Protein AF-A0A1W9Q2U4-F1 (afdb_monomer_lite)

Radius of gyration: 18.84 Å; chains: 1; bounding box: 40×32×49 Å

Secondary structure (DSSP, 8-state):
-HHHHHHHTTEEEEEEEEEE-HHHHHHHHHHHHTHHHHHHHHHHHS-SSS-SSHHHHHHHHHHHGGG---S--TT-SEEEEEEEE--

Structure (mmCIF, N/CA/C/O backbone):
data_AF-A0A1W9Q2U4-F1
#
_entry.id   AF-A0A1W9Q2U4-F1
#
loop_
_atom_site.group_PDB
_atom_site.id
_atom_site.type_symbol
_atom_site.label_atom_id
_atom_site.label_alt_id
_atom_site.label_comp_id
_atom_site.label_asym_id
_atom_site.label_entity_id
_atom_site.label_seq_id
_atom_site.pdbx_PDB_ins_code
_atom_site.Cartn_x
_atom_site.Cartn_y
_atom_site.Cartn_z
_atom_site.occupancy
_atom_site.B_iso_or_equiv
_atom_site.auth_seq_id
_atom_site.auth_comp_id
_atom_site.auth_asym_id
_atom_site.auth_atom_id
_atom_site.pdbx_PDB_model_num
ATOM 1 N N . MET A 1 1 ? 16.085 -3.363 -13.037 1.00 79.31 1 MET A N 1
ATOM 2 C CA . MET A 1 1 ? 16.836 -4.429 -12.319 1.00 79.31 1 MET A CA 1
ATOM 3 C C . MET A 1 1 ? 16.208 -5.815 -12.497 1.00 79.31 1 MET A C 1
ATOM 5 O O . MET A 1 1 ? 16.944 -6.757 -12.763 1.00 79.31 1 MET A O 1
ATOM 9 N N . TRP A 1 2 ? 14.881 -5.958 -12.372 1.00 92.38 2 TRP A N 1
ATOM 10 C CA . TRP A 1 2 ? 14.192 -7.254 -12.491 1.00 92.38 2 TRP A CA 1
ATOM 11 C C . TRP A 1 2 ? 14.272 -7.900 -13.870 1.00 92.38 2 TRP A C 1
ATOM 13 O O . TRP A 1 2 ? 14.490 -9.101 -13.946 1.00 92.38 2 TRP A O 1
ATOM 23 N N . GLU A 1 3 ? 14.179 -7.118 -14.944 1.00 92.25 3 GLU A N 1
ATOM 24 C CA . GLU A 1 3 ? 14.305 -7.635 -16.310 1.00 92.25 3 GLU A CA 1
ATOM 25 C C . GLU A 1 3 ? 15.606 -8.415 -16.523 1.00 92.25 3 GLU A C 1
ATOM 27 O O . GLU A 1 3 ? 15.569 -9.560 -16.962 1.00 92.25 3 GLU A O 1
ATOM 32 N N . LYS A 1 4 ? 16.751 -7.847 -16.119 1.00 94.81 4 LYS A N 1
ATOM 33 C CA . LYS A 1 4 ? 18.042 -8.542 -16.185 1.00 94.81 4 LYS A CA 1
ATOM 34 C C . LYS A 1 4 ? 18.010 -9.861 -15.409 1.00 94.81 4 LYS A C 1
ATOM 36 O O . LYS A 1 4 ? 18.392 -10.890 -15.943 1.00 94.81 4 LYS A O 1
ATOM 41 N N . ARG A 1 5 ? 17.518 -9.837 -14.166 1.00 95.75 5 ARG A N 1
ATOM 42 C CA . ARG A 1 5 ? 17.451 -11.035 -13.310 1.00 95.75 5 ARG A CA 1
ATOM 43 C C . ARG A 1 5 ? 16.570 -12.130 -13.913 1.00 95.75 5 ARG A C 1
ATOM 45 O O . ARG A 1 5 ? 16.915 -13.300 -13.824 1.00 95.75 5 ARG A O 1
ATOM 52 N N . LEU A 1 6 ? 15.449 -11.751 -14.521 1.00 95.50 6 LEU A N 1
ATOM 53 C CA . LEU A 1 6 ? 14.541 -12.684 -15.185 1.00 95.50 6 LEU A CA 1
ATOM 54 C C . LEU A 1 6 ? 15.174 -13.259 -16.455 1.00 95.50 6 LEU A C 1
ATOM 56 O O . LEU A 1 6 ? 15.133 -14.471 -16.649 1.00 95.50 6 LEU A O 1
ATOM 60 N N . ASN A 1 7 ? 15.830 -12.421 -17.259 1.00 95.19 7 ASN A N 1
ATOM 61 C CA . ASN A 1 7 ? 16.579 -12.863 -18.435 1.00 95.19 7 ASN A CA 1
ATOM 62 C C . ASN A 1 7 ? 17.695 -13.852 -18.079 1.00 95.19 7 ASN A C 1
ATOM 64 O O . ASN A 1 7 ? 17.789 -14.905 -18.707 1.00 95.19 7 ASN A O 1
ATOM 68 N N . ASP A 1 8 ? 18.485 -13.554 -17.046 1.00 96.31 8 ASP A N 1
ATOM 69 C CA . ASP A 1 8 ? 19.559 -14.430 -16.559 1.00 96.31 8 ASP A CA 1
ATOM 70 C C . ASP A 1 8 ? 19.006 -15.779 -16.050 1.00 96.31 8 ASP A C 1
ATOM 72 O O . ASP A 1 8 ? 19.658 -16.811 -16.171 1.00 96.31 8 ASP A O 1
ATOM 76 N N . ALA A 1 9 ? 17.775 -15.791 -15.529 1.00 96.31 9 ALA A N 1
ATOM 77 C CA . ALA A 1 9 ? 17.071 -16.993 -15.080 1.00 96.31 9 ALA A CA 1
ATOM 78 C C . ALA A 1 9 ? 16.344 -17.762 -16.209 1.00 96.31 9 ALA A C 1
ATOM 80 O O . ALA A 1 9 ? 15.574 -18.682 -15.927 1.00 96.31 9 ALA A O 1
ATOM 81 N N . GLY A 1 10 ? 16.552 -17.398 -17.479 1.00 97.06 10 GLY A N 1
ATOM 82 C CA . GLY A 1 10 ? 15.928 -18.068 -18.625 1.00 97.06 10 GLY A CA 1
ATOM 83 C C . GLY A 1 10 ? 14.475 -17.661 -18.881 1.00 97.06 10 GLY A C 1
ATOM 84 O O . GLY A 1 10 ? 13.749 -18.366 -19.582 1.00 97.06 10 GLY A O 1
ATOM 85 N N . PHE A 1 11 ? 14.029 -16.532 -18.332 1.00 97.38 11 PHE A N 1
ATOM 86 C CA . PHE A 1 11 ? 12.738 -15.934 -18.658 1.00 97.38 11 PHE A CA 1
ATOM 87 C C . PHE A 1 11 ? 12.892 -14.843 -19.722 1.00 97.38 11 PHE A C 1
ATOM 89 O O . PHE A 1 11 ? 13.949 -14.259 -19.925 1.00 97.38 11 PHE A O 1
ATOM 96 N N . GLU A 1 12 ? 11.814 -14.573 -20.435 1.00 96.31 12 GLU A N 1
ATOM 97 C CA . GLU A 1 12 ? 11.646 -13.447 -21.341 1.00 96.31 12 GLU A CA 1
ATOM 98 C C . GLU A 1 12 ? 10.603 -12.505 -20.735 1.00 96.31 12 GLU A C 1
ATOM 100 O O . GLU A 1 12 ? 9.522 -12.946 -20.331 1.00 96.31 12 GLU A O 1
ATOM 105 N N . MET A 1 13 ? 10.925 -11.215 -20.641 1.00 95.69 13 MET A N 1
ATOM 106 C CA . MET A 1 13 ? 9.979 -10.203 -20.173 1.00 95.69 13 MET A CA 1
ATOM 107 C C . MET A 1 13 ? 8.939 -9.926 -21.263 1.00 95.69 13 MET A C 1
ATOM 109 O O . MET A 1 13 ? 9.293 -9.497 -22.354 1.00 95.69 13 MET A O 1
ATOM 113 N N . VAL A 1 14 ? 7.659 -10.139 -20.960 1.00 96.31 14 VAL A N 1
ATOM 114 C CA . VAL A 1 14 ? 6.548 -9.897 -21.896 1.00 96.31 14 VAL A CA 1
ATOM 115 C C . VAL A 1 14 ? 6.027 -8.472 -21.752 1.00 96.31 14 VAL A C 1
ATOM 117 O O . VAL A 1 14 ? 5.832 -7.770 -22.739 1.00 96.31 14 VAL A O 1
ATOM 120 N N . ARG A 1 15 ? 5.764 -8.039 -20.514 1.00 95.06 15 ARG A N 1
ATOM 121 C CA . ARG A 1 15 ? 5.224 -6.709 -20.214 1.00 95.06 15 ARG A CA 1
ATOM 122 C C . ARG A 1 15 ? 5.460 -6.364 -18.752 1.00 95.06 15 ARG A C 1
ATOM 124 O O . ARG A 1 15 ? 5.442 -7.245 -17.899 1.00 95.06 15 ARG A O 1
ATOM 131 N N . TRP A 1 16 ? 5.594 -5.081 -18.451 1.00 93.94 16 TRP A N 1
ATOM 132 C CA . TRP A 1 16 ? 5.568 -4.578 -17.084 1.00 93.94 16 TRP A CA 1
ATOM 133 C C . TRP A 1 16 ? 4.926 -3.191 -17.030 1.00 93.94 16 TRP A C 1
ATOM 135 O O . TRP A 1 16 ? 4.816 -2.517 -18.054 1.00 93.94 16 TRP A O 1
ATOM 145 N N . TRP A 1 17 ? 4.442 -2.802 -15.854 1.00 94.75 17 TRP A N 1
ATOM 146 C CA . TRP A 1 17 ? 3.930 -1.457 -15.581 1.00 94.75 17 TRP A CA 1
ATOM 147 C C . TRP A 1 17 ? 3.951 -1.176 -14.081 1.00 94.75 17 TRP A C 1
ATOM 149 O O . TRP A 1 17 ? 3.897 -2.106 -13.269 1.00 94.75 17 TRP A O 1
ATOM 159 N N . HIS A 1 18 ? 4.008 0.099 -13.698 1.00 94.75 18 HIS A N 1
ATOM 160 C CA . HIS A 1 18 ? 3.731 0.483 -12.318 1.00 94.75 18 HIS A CA 1
ATOM 161 C C . HIS A 1 18 ? 2.227 0.652 -12.115 1.00 94.75 18 HIS A C 1
ATOM 163 O O . HIS A 1 18 ? 1.527 1.035 -13.043 1.00 94.75 18 HIS A O 1
ATOM 169 N N . TYR A 1 19 ? 1.715 0.327 -10.928 1.00 92.50 19 TYR A N 1
ATOM 170 C CA . TYR A 1 19 ? 0.266 0.373 -10.655 1.00 92.50 19 TYR A CA 1
ATOM 171 C C . TYR A 1 19 ? -0.091 0.998 -9.302 1.00 92.50 19 TYR A C 1
ATOM 173 O O . TYR A 1 19 ? -1.255 1.279 -9.031 1.00 92.50 19 TYR A O 1
ATOM 181 N N . PHE A 1 20 ? 0.892 1.209 -8.425 1.00 94.69 20 PHE A N 1
ATOM 182 C CA . PHE A 1 20 ? 0.643 1.718 -7.081 1.00 94.69 20 PHE A CA 1
ATOM 183 C C . PHE A 1 20 ? 1.100 3.166 -6.980 1.00 94.69 20 PHE A C 1
ATOM 185 O O . PHE A 1 20 ? 2.294 3.432 -6.895 1.00 94.69 20 PHE A O 1
ATOM 192 N N . SER A 1 21 ? 0.166 4.112 -7.049 1.00 94.75 21 SER A N 1
ATOM 193 C CA . SER A 1 21 ? 0.513 5.535 -7.069 1.00 94.75 21 SER A CA 1
ATOM 194 C C . SER A 1 21 ? 1.194 5.982 -5.764 1.00 94.75 21 SER A C 1
ATOM 196 O O . SER A 1 21 ? 0.926 5.425 -4.690 1.00 94.75 21 SER A O 1
ATOM 198 N N . PRO A 1 22 ? 2.014 7.049 -5.788 1.00 95.25 22 PRO A N 1
ATOM 199 C CA . PRO A 1 22 ? 2.615 7.587 -4.568 1.00 95.25 22 PRO A CA 1
ATOM 200 C C . PRO A 1 22 ? 1.584 8.013 -3.514 1.00 95.25 22 PRO A C 1
ATOM 202 O O . PRO A 1 22 ? 1.854 7.950 -2.315 1.00 95.25 22 PRO A O 1
ATOM 205 N N . SER A 1 23 ? 0.389 8.442 -3.933 1.00 94.62 23 SER A N 1
ATOM 206 C CA . SER A 1 23 ? -0.694 8.791 -3.008 1.00 94.62 23 SER A CA 1
ATOM 207 C C . SER A 1 23 ? -1.297 7.555 -2.336 1.00 94.62 23 SER A C 1
ATOM 209 O O . SER A 1 23 ? -1.527 7.592 -1.127 1.00 94.62 23 SER A O 1
ATOM 211 N N . ALA A 1 24 ? -1.482 6.453 -3.072 1.00 95.06 24 ALA A N 1
ATOM 212 C CA . ALA A 1 24 ? -1.900 5.175 -2.503 1.00 95.06 24 ALA A CA 1
ATOM 213 C C . ALA A 1 24 ? -0.864 4.640 -1.503 1.00 95.06 24 ALA A C 1
ATOM 215 O O . ALA A 1 24 ? -1.238 4.199 -0.418 1.00 95.06 24 ALA A O 1
ATOM 216 N N . MET A 1 25 ? 0.431 4.780 -1.811 1.00 95.31 25 MET A N 1
ATOM 217 C CA . MET A 1 25 ? 1.520 4.416 -0.900 1.00 95.31 25 MET A CA 1
ATOM 218 C C . MET A 1 25 ? 1.459 5.184 0.423 1.00 95.31 25 MET A C 1
ATOM 220 O O . MET A 1 25 ? 1.497 4.576 1.486 1.00 95.31 25 MET A O 1
ATOM 224 N N . ARG A 1 26 ? 1.277 6.510 0.396 1.00 94.62 26 ARG A N 1
ATOM 225 C CA . ARG A 1 26 ? 1.154 7.303 1.637 1.00 94.62 26 ARG A CA 1
ATOM 226 C C . ARG A 1 26 ? -0.041 6.880 2.494 1.00 94.62 26 ARG A C 1
ATOM 228 O O . ARG A 1 26 ? 0.043 6.915 3.715 1.00 94.62 26 ARG A O 1
ATOM 235 N N . VAL A 1 27 ? -1.149 6.491 1.866 1.00 95.12 27 VAL A N 1
ATOM 236 C CA . VAL A 1 27 ? -2.333 5.987 2.578 1.00 95.12 27 VAL A CA 1
ATOM 237 C C . VAL A 1 27 ? -2.087 4.589 3.145 1.00 95.12 27 VAL A C 1
ATOM 239 O O . VAL A 1 27 ? -2.551 4.300 4.245 1.00 95.12 27 VAL A O 1
ATOM 242 N N . LEU A 1 28 ? -1.338 3.735 2.442 1.00 94.44 28 LEU A N 1
ATOM 243 C CA . LEU A 1 28 ? -0.914 2.436 2.965 1.00 94.44 28 LEU A CA 1
ATOM 244 C C . LEU A 1 28 ? -0.068 2.599 4.232 1.00 94.44 28 LEU A C 1
ATOM 246 O O . LEU A 1 28 ? -0.340 1.924 5.223 1.00 94.44 28 LEU A O 1
ATOM 250 N N . GLU A 1 29 ? 0.869 3.550 4.238 1.00 94.69 29 GLU A N 1
ATOM 251 C CA . GLU A 1 29 ? 1.684 3.872 5.418 1.00 94.69 29 GLU A CA 1
ATOM 252 C C . GLU A 1 29 ? 0.828 4.285 6.624 1.00 94.69 29 GLU A C 1
ATOM 254 O O . GLU A 1 29 ? 1.166 3.987 7.771 1.00 94.69 29 GLU A O 1
ATOM 259 N N . TRP A 1 30 ? -0.344 4.895 6.400 1.00 93.50 30 TRP A N 1
ATOM 260 C CA . TRP A 1 30 ? -1.266 5.197 7.497 1.00 93.50 30 TRP A CA 1
ATOM 261 C C . TRP A 1 30 ? -1.793 3.953 8.206 1.00 93.50 30 TRP A C 1
ATOM 263 O O . TRP A 1 30 ? -2.114 4.025 9.393 1.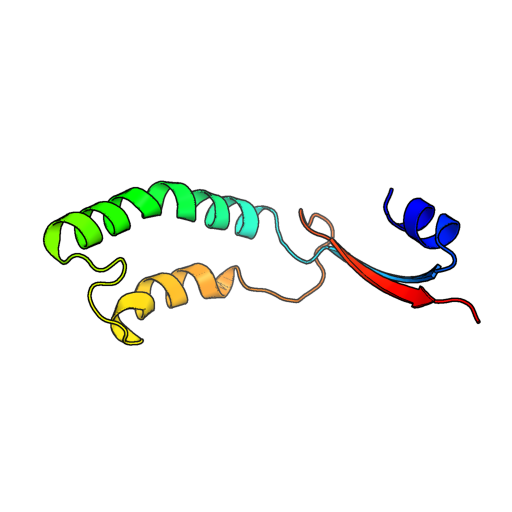00 93.50 30 TRP A O 1
ATOM 273 N N . GLY A 1 31 ? -1.844 2.809 7.521 1.00 90.38 31 GLY A N 1
ATOM 274 C CA . GLY A 1 31 ? -2.215 1.529 8.118 1.00 90.38 31 GLY A CA 1
ATOM 275 C C . GLY A 1 31 ? -1.371 1.183 9.347 1.00 90.38 31 GLY A C 1
ATOM 276 O O . GLY A 1 31 ? -1.906 0.643 10.314 1.00 90.38 31 GLY A O 1
ATOM 277 N N . HIS A 1 32 ? -0.094 1.577 9.369 1.00 89.19 32 HIS A N 1
ATOM 278 C CA . HIS A 1 32 ? 0.774 1.391 10.532 1.00 89.19 32 HIS A CA 1
ATOM 279 C C . HIS A 1 32 ? 0.305 2.214 11.740 1.00 89.19 32 HIS A C 1
ATOM 281 O O . HIS A 1 32 ? 0.217 1.682 12.847 1.00 89.19 32 HIS A O 1
ATOM 287 N N . TYR A 1 33 ? -0.092 3.474 11.535 1.00 90.50 33 TYR A N 1
ATOM 288 C CA . TYR A 1 33 ? -0.646 4.320 12.601 1.00 90.50 33 TYR A CA 1
ATOM 289 C C . TYR A 1 33 ? -2.027 3.833 13.067 1.00 90.50 33 TYR A C 1
ATOM 291 O O . TYR A 1 33 ? -2.307 3.800 14.267 1.00 90.50 33 TYR A O 1
ATOM 299 N N . PHE A 1 34 ? -2.875 3.371 12.141 1.00 88.62 34 PHE A N 1
ATOM 300 C CA . PHE A 1 34 ? -4.178 2.771 12.463 1.00 88.62 34 PHE A CA 1
ATOM 301 C C . PHE A 1 34 ? -4.077 1.387 13.137 1.00 88.62 34 PHE A C 1
ATOM 303 O O . PHE A 1 34 ? -5.083 0.850 13.622 1.00 88.62 34 PHE A O 1
ATOM 310 N N . GLY A 1 35 ? -2.865 0.841 13.268 1.00 89.31 35 GLY A N 1
ATOM 311 C CA . GLY A 1 35 ? -2.580 -0.298 14.134 1.00 89.31 35 GLY A CA 1
ATOM 312 C C . GLY A 1 35 ? -2.871 -0.012 15.610 1.00 89.31 35 GLY A C 1
ATOM 313 O O . GLY A 1 35 ? -3.355 -0.901 16.307 1.00 89.31 35 GLY A O 1
ATOM 314 N N . LEU A 1 36 ? -2.678 1.225 16.088 1.00 92.94 36 LEU A N 1
ATOM 315 C CA . LEU A 1 36 ? -2.921 1.580 17.492 1.00 92.94 36 LEU A CA 1
ATOM 316 C C . LEU A 1 36 ? -4.415 1.515 17.881 1.00 92.94 36 LEU A C 1
ATOM 318 O O . LEU A 1 36 ? -4.735 0.826 18.849 1.00 92.94 36 LEU A O 1
ATOM 322 N N . PRO A 1 37 ? -5.360 2.130 17.140 1.00 90.38 37 PRO A N 1
ATOM 323 C CA . PRO A 1 37 ? -6.794 1.909 17.355 1.00 90.38 37 PRO A CA 1
ATOM 324 C C . PRO A 1 37 ? -7.197 0.428 17.330 1.00 90.38 37 PRO A C 1
ATOM 326 O O . PRO A 1 37 ? -8.003 -0.013 18.150 1.00 90.38 37 PRO A O 1
ATOM 329 N N . SER A 1 38 ? -6.605 -0.355 16.425 1.00 90.62 38 SER A N 1
ATOM 330 C CA . SER A 1 38 ? -6.865 -1.797 16.322 1.00 90.62 38 SER A CA 1
ATOM 331 C C . SER A 1 38 ? -6.321 -2.562 17.532 1.00 90.62 38 SER A C 1
ATOM 333 O O . SER A 1 38 ? -6.964 -3.491 18.019 1.00 90.62 38 SER A O 1
ATOM 335 N N . LEU A 1 39 ? -5.173 -2.141 18.070 1.00 93.94 39 LEU A N 1
ATOM 336 C CA . LEU A 1 39 ? -4.612 -2.669 19.309 1.00 93.94 39 LEU A CA 1
ATOM 337 C C . LEU A 1 39 ? -5.503 -2.339 20.508 1.00 93.94 39 LEU A C 1
ATOM 339 O O . LEU A 1 39 ? -5.746 -3.217 21.326 1.00 93.94 39 LEU A O 1
ATOM 343 N N . ILE A 1 40 ? -6.044 -1.120 20.598 1.00 94.06 40 ILE A N 1
ATOM 344 C CA . ILE A 1 40 ? -7.008 -0.753 21.648 1.00 94.06 40 ILE A CA 1
ATOM 345 C C . ILE A 1 40 ? -8.232 -1.675 21.578 1.00 94.06 40 ILE A C 1
ATOM 347 O O . ILE A 1 40 ? -8.625 -2.258 22.590 1.00 94.06 40 ILE A O 1
ATOM 351 N N . ALA A 1 41 ? -8.795 -1.879 20.383 1.00 93.19 41 ALA A N 1
ATOM 352 C CA . ALA A 1 41 ? -9.891 -2.826 20.183 1.00 93.19 41 ALA A CA 1
ATOM 353 C C . ALA A 1 41 ? -9.501 -4.250 20.617 1.00 93.19 41 ALA A C 1
ATOM 355 O O . ALA A 1 41 ? -10.282 -4.920 21.298 1.00 93.19 41 ALA A O 1
ATOM 356 N N . HIS A 1 42 ? -8.281 -4.689 20.300 1.00 96.06 42 HIS A N 1
ATOM 357 C CA . HIS A 1 42 ? -7.767 -5.992 20.706 1.00 96.06 42 HIS A CA 1
ATOM 358 C C . HIS A 1 42 ? -7.588 -6.112 22.223 1.00 96.06 42 HIS A C 1
ATOM 360 O O . HIS A 1 42 ? -7.952 -7.132 22.798 1.00 96.06 42 HIS A O 1
ATOM 366 N N . VAL A 1 43 ? -7.096 -5.083 22.905 1.00 97.44 43 VAL A N 1
ATOM 367 C CA . VAL A 1 43 ? -6.950 -5.097 24.367 1.00 97.44 43 VAL A CA 1
ATOM 368 C C . VAL A 1 43 ? -8.318 -5.200 25.048 1.00 97.44 43 VAL A C 1
ATOM 370 O O . VAL A 1 43 ? -8.475 -5.988 25.979 1.00 97.44 43 VAL A O 1
ATOM 373 N N . LEU A 1 44 ? -9.322 -4.471 24.549 1.00 96.44 44 LEU A N 1
ATOM 374 C CA .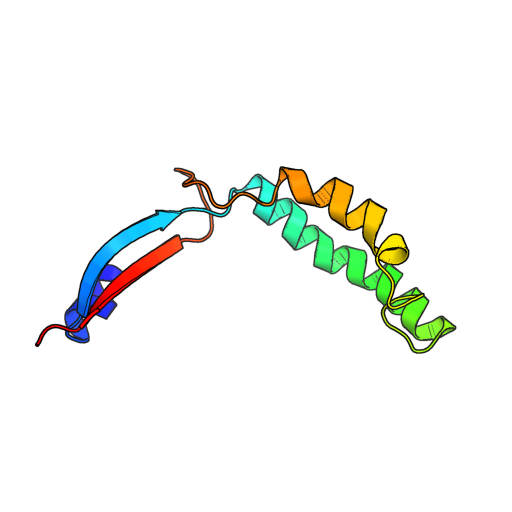 LEU A 1 44 ? -10.667 -4.439 25.133 1.00 96.44 44 LEU A CA 1
ATOM 375 C C . LEU A 1 44 ? -11.508 -5.680 24.809 1.00 96.44 44 LEU A C 1
ATOM 377 O O . LEU A 1 44 ? -12.281 -6.139 25.645 1.00 96.44 44 LEU A O 1
ATOM 381 N N . THR A 1 45 ? -11.389 -6.219 23.594 1.00 95.38 45 THR A N 1
ATOM 382 C CA . THR A 1 45 ? -12.300 -7.262 23.082 1.00 95.38 45 THR A CA 1
ATOM 383 C C . THR A 1 45 ? -11.610 -8.583 22.749 1.00 95.38 45 THR A C 1
ATOM 385 O O . THR A 1 45 ? -12.280 -9.545 22.376 1.00 95.38 45 THR A O 1
ATOM 388 N N . ARG A 1 46 ? -10.272 -8.639 22.842 1.00 95.19 46 ARG A N 1
ATOM 389 C CA . ARG A 1 46 ? -9.406 -9.729 22.343 1.00 95.19 46 ARG A CA 1
ATOM 390 C C . ARG A 1 46 ? -9.555 -10.013 20.848 1.00 95.19 46 ARG A C 1
ATOM 392 O O . ARG A 1 46 ? -9.098 -11.044 20.360 1.00 95.19 46 ARG A O 1
ATOM 399 N N . LYS A 1 47 ? -10.145 -9.080 20.096 1.00 92.81 47 LYS A N 1
ATOM 400 C CA . LYS A 1 47 ? -10.339 -9.161 18.647 1.00 92.81 47 LYS A CA 1
ATOM 401 C C . LYS A 1 47 ? -9.718 -7.945 17.969 1.00 92.81 47 LYS A C 1
ATOM 403 O O . LYS A 1 47 ? -9.881 -6.822 18.424 1.00 92.81 47 LYS A O 1
ATOM 408 N N . TRP A 1 48 ? -9.035 -8.170 16.849 1.00 90.75 48 TRP A N 1
ATOM 409 C CA . TRP A 1 48 ? -8.468 -7.094 16.018 1.00 90.75 48 TRP A CA 1
ATOM 410 C C . TRP A 1 48 ? -9.530 -6.301 15.245 1.00 90.75 48 TRP A C 1
ATOM 412 O O . TRP A 1 48 ? -9.285 -5.195 14.781 1.00 90.75 48 TRP A O 1
ATOM 422 N N . LEU A 1 49 ? -10.727 -6.873 15.128 1.00 90.81 49 LEU A N 1
ATOM 423 C CA . LEU A 1 49 ? -11.918 -6.270 14.551 1.00 90.81 49 LEU A CA 1
ATOM 424 C C . LEU A 1 49 ? -13.036 -6.385 15.585 1.00 90.81 49 LEU A C 1
ATOM 426 O O . LEU A 1 49 ? -13.293 -7.484 16.076 1.00 90.81 49 LEU A O 1
ATOM 430 N N . LEU A 1 50 ? -13.736 -5.283 15.870 1.00 90.19 50 LEU A N 1
ATOM 431 C CA . LEU A 1 50 ? -14.885 -5.279 16.786 1.00 90.19 50 LEU A CA 1
ATOM 432 C C . LEU A 1 50 ? -15.939 -6.328 16.391 1.00 90.19 50 LEU A C 1
ATOM 434 O O . LEU A 1 50 ? -16.453 -7.056 17.240 1.00 90.19 50 LEU A O 1
ATOM 438 N N . ALA A 1 51 ? -16.211 -6.445 15.089 1.00 91.31 51 ALA A N 1
ATOM 439 C CA . ALA A 1 51 ? -17.048 -7.491 14.517 1.00 91.31 51 ALA A CA 1
ATOM 440 C C . ALA A 1 51 ? -16.511 -7.942 13.143 1.00 91.31 51 ALA A C 1
ATOM 442 O O . ALA A 1 51 ? -16.03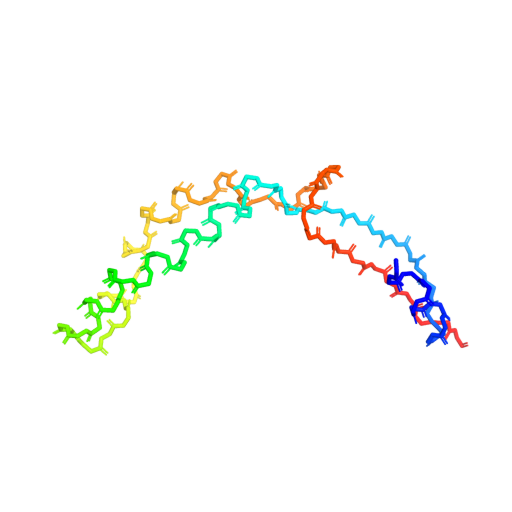3 -7.104 12.369 1.00 91.31 51 ALA A O 1
ATOM 443 N N . PRO A 1 52 ? -16.608 -9.240 12.795 1.00 88.88 52 PRO A N 1
ATOM 444 C CA . PRO A 1 52 ? -16.207 -9.774 11.492 1.00 88.88 52 PRO A CA 1
ATOM 445 C C . PRO A 1 52 ? -17.296 -9.528 10.432 1.00 88.88 52 PRO A C 1
ATOM 447 O O . PRO A 1 52 ? -17.782 -10.441 9.772 1.00 88.88 52 PRO A O 1
ATOM 450 N N . THR A 1 53 ? -17.735 -8.282 10.303 1.00 92.56 53 THR A N 1
ATOM 451 C CA . THR A 1 53 ? -18.843 -7.870 9.437 1.00 92.56 53 THR A CA 1
ATOM 452 C C . THR A 1 53 ? -18.409 -6.707 8.551 1.00 92.56 53 THR A C 1
ATOM 454 O O . THR A 1 53 ? -17.556 -5.900 8.919 1.00 92.56 53 THR A O 1
ATOM 457 N N . ARG A 1 54 ? -19.041 -6.565 7.378 1.00 91.56 54 ARG A N 1
ATOM 458 C CA . ARG A 1 54 ? -18.711 -5.483 6.432 1.00 91.56 54 ARG A CA 1
ATOM 459 C C . ARG A 1 54 ? -18.907 -4.084 7.016 1.00 91.56 54 ARG A C 1
ATOM 461 O O . ARG A 1 54 ? -18.172 -3.171 6.658 1.00 91.56 54 ARG A O 1
ATOM 468 N N . TRP A 1 55 ? -19.869 -3.904 7.924 1.00 93.69 55 TRP A N 1
ATOM 469 C CA . TRP A 1 55 ? -20.130 -2.594 8.523 1.00 93.69 55 TRP A CA 1
ATOM 470 C C . TRP A 1 55 ? -18.923 -2.066 9.307 1.00 93.69 55 TRP A C 1
ATOM 472 O O . TRP A 1 55 ? -18.662 -0.867 9.258 1.00 93.69 55 TRP A O 1
ATOM 482 N N . ASN A 1 56 ? -18.157 -2.955 9.949 1.00 92.50 56 ASN A N 1
ATOM 483 C CA . ASN A 1 56 ? -17.006 -2.591 10.772 1.00 92.50 56 ASN A CA 1
ATOM 484 C C . ASN A 1 56 ? -15.880 -1.956 9.933 1.00 92.50 56 ASN A C 1
ATOM 486 O O . ASN A 1 56 ? -15.151 -1.095 10.409 1.00 92.50 56 ASN A O 1
ATOM 490 N N . LEU A 1 57 ? -15.786 -2.330 8.652 1.00 92.19 57 LEU A N 1
ATOM 491 C CA . LEU A 1 57 ? -14.783 -1.818 7.714 1.00 92.19 57 LEU A CA 1
ATOM 492 C C . LEU A 1 57 ? -15.336 -0.809 6.705 1.00 92.19 57 LEU A C 1
ATOM 494 O O . LEU A 1 57 ? -14.566 -0.261 5.924 1.00 92.19 57 LEU A O 1
ATOM 498 N N . ARG A 1 58 ? -16.643 -0.521 6.711 1.00 94.56 58 ARG A N 1
ATOM 499 C CA . ARG A 1 58 ? -17.296 0.275 5.657 1.00 94.56 58 ARG A CA 1
ATOM 500 C C . ARG A 1 58 ? -16.686 1.667 5.496 1.00 94.56 58 ARG A C 1
ATOM 502 O O . ARG A 1 58 ? -16.567 2.159 4.376 1.00 94.56 58 ARG A O 1
ATOM 509 N N . PHE A 1 59 ? -16.323 2.314 6.602 1.00 91.75 59 PHE A N 1
ATOM 510 C CA . PHE A 1 59 ? -15.706 3.642 6.566 1.00 91.75 59 PHE A CA 1
ATOM 511 C C . PHE A 1 59 ? -14.291 3.587 5.996 1.00 91.75 59 PHE A C 1
ATOM 513 O O . PHE A 1 59 ? -13.977 4.355 5.088 1.00 91.75 59 PHE A O 1
ATOM 520 N N . THR A 1 60 ? -13.482 2.634 6.464 1.00 92.38 60 THR A N 1
ATOM 521 C CA . THR A 1 60 ? -12.134 2.393 5.947 1.00 92.38 60 THR A CA 1
ATOM 522 C C . THR A 1 60 ? -12.175 2.050 4.462 1.00 92.38 60 THR A C 1
ATOM 524 O O . THR A 1 60 ? -11.490 2.699 3.682 1.00 92.38 60 THR A O 1
ATOM 527 N N . GLU A 1 61 ? -13.037 1.115 4.043 1.00 93.62 61 GLU A N 1
ATOM 528 C CA . GLU A 1 61 ? -13.210 0.732 2.637 1.00 93.62 61 GLU A CA 1
ATOM 529 C C . GLU A 1 61 ? -13.596 1.943 1.784 1.00 93.62 61 GLU A C 1
ATOM 531 O O . GLU A 1 61 ? -12.953 2.218 0.774 1.00 93.62 61 GLU A O 1
ATOM 536 N N . ARG A 1 62 ? -14.613 2.710 2.198 1.00 94.69 62 ARG A N 1
ATOM 537 C CA . ARG A 1 62 ? -15.060 3.892 1.452 1.00 94.69 62 ARG A CA 1
ATOM 538 C C . ARG A 1 62 ? -13.945 4.928 1.298 1.00 94.69 62 ARG A C 1
ATOM 540 O O . ARG A 1 62 ? -13.857 5.558 0.247 1.00 94.69 62 ARG A O 1
ATOM 547 N N . PHE A 1 63 ? -13.112 5.103 2.321 1.00 93.81 63 PHE A N 1
ATOM 548 C CA . PHE A 1 63 ? -11.984 6.028 2.283 1.00 93.81 63 PHE A CA 1
ATOM 549 C C . PHE A 1 63 ? -10.865 5.546 1.348 1.00 93.81 63 PHE A C 1
ATOM 551 O O . PHE A 1 63 ? -10.398 6.320 0.511 1.00 93.81 63 PHE A O 1
ATOM 558 N N . VAL A 1 64 ? -10.456 4.277 1.463 1.00 95.00 64 VAL A N 1
ATOM 559 C CA . VAL A 1 64 ? -9.315 3.731 0.707 1.00 95.00 64 VAL A CA 1
ATOM 560 C C . VAL A 1 64 ? -9.663 3.374 -0.738 1.00 95.00 64 VAL A C 1
ATOM 562 O O . VAL A 1 64 ? -8.780 3.383 -1.589 1.00 95.00 64 VAL A O 1
ATOM 565 N N . ARG A 1 65 ? -10.941 3.122 -1.055 1.00 94.75 65 ARG A N 1
ATOM 566 C CA . ARG A 1 65 ? -11.395 2.669 -2.383 1.00 94.75 65 ARG A CA 1
ATOM 567 C C . ARG A 1 65 ? -10.939 3.569 -3.531 1.00 94.75 65 ARG A C 1
ATOM 569 O O . ARG A 1 65 ? -10.601 3.054 -4.586 1.00 94.75 65 ARG A O 1
ATOM 576 N N . LYS A 1 66 ? -10.879 4.888 -3.335 1.00 93.25 66 LYS A N 1
ATOM 577 C CA . LYS A 1 66 ? -10.411 5.828 -4.373 1.00 93.25 66 LYS A CA 1
ATOM 578 C C . LYS A 1 66 ? -8.913 5.713 -4.693 1.00 93.25 66 LYS A C 1
ATOM 580 O O . LYS A 1 66 ? -8.483 6.207 -5.724 1.00 93.25 66 LYS A O 1
ATOM 585 N N . TYR A 1 67 ? -8.131 5.097 -3.807 1.00 93.38 67 TYR A N 1
ATOM 586 C CA . TYR A 1 67 ? -6.701 4.844 -4.000 1.00 93.38 67 TYR A CA 1
ATOM 587 C C . TYR A 1 67 ? -6.424 3.432 -4.535 1.00 93.38 67 TYR A C 1
ATOM 589 O O . TYR A 1 67 ? -5.313 3.150 -4.973 1.00 93.38 67 TYR A O 1
AT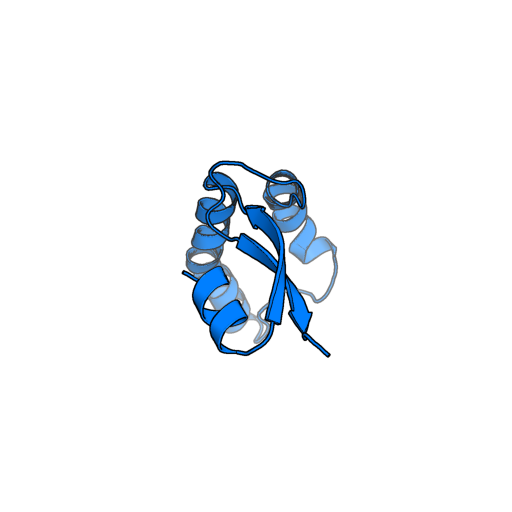OM 597 N N . ALA A 1 68 ? -7.420 2.542 -4.504 1.00 90.88 68 ALA A N 1
ATOM 598 C CA . ALA A 1 68 ? -7.315 1.180 -5.004 1.00 90.88 68 ALA A CA 1
ATOM 599 C C . ALA A 1 68 ? -7.594 1.152 -6.515 1.00 90.88 68 ALA A C 1
ATOM 601 O O . ALA A 1 68 ? -8.709 0.857 -6.943 1.00 90.88 68 ALA A O 1
ATOM 602 N N . SER A 1 69 ? -6.575 1.480 -7.312 1.00 87.94 69 SER A N 1
ATOM 603 C CA . SER A 1 69 ? -6.603 1.333 -8.770 1.00 87.94 69 SER A CA 1
ATOM 604 C C . SER A 1 69 ? -5.708 0.180 -9.221 1.00 87.94 69 SER A C 1
ATOM 606 O O . SER A 1 69 ? -4.688 -0.113 -8.599 1.00 87.94 69 SER A O 1
ATOM 608 N N . VAL A 1 70 ? -6.112 -0.476 -10.307 1.00 83.56 70 VAL A N 1
ATOM 609 C CA . VAL A 1 70 ? -5.308 -1.475 -11.033 1.00 83.56 70 VAL A CA 1
ATOM 610 C C . VAL A 1 70 ? -4.719 -0.905 -12.323 1.00 83.56 70 VAL A C 1
ATOM 612 O O . VAL A 1 70 ? -3.993 -1.600 -13.033 1.00 83.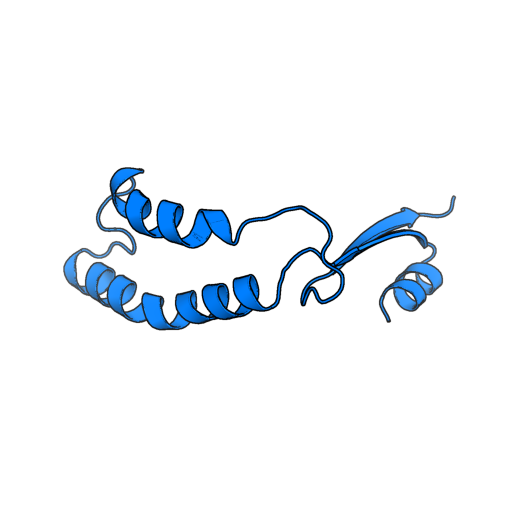56 70 VAL A O 1
ATOM 615 N N . GLU A 1 71 ? -5.064 0.340 -12.648 1.00 90.38 71 GLU A N 1
ATOM 616 C CA . GLU A 1 71 ? -4.599 0.995 -13.860 1.00 90.38 71 GLU A CA 1
ATOM 617 C C . GLU A 1 71 ? -3.098 1.293 -13.773 1.00 90.38 71 GLU A C 1
ATOM 619 O O . GLU A 1 71 ? -2.583 1.584 -12.688 1.00 90.38 71 GLU A O 1
ATOM 624 N N . PRO A 1 72 ? -2.379 1.220 -14.905 1.00 93.31 72 PRO A N 1
ATOM 625 C CA . PRO A 1 72 ? -1.001 1.665 -14.969 1.00 93.31 72 PRO A CA 1
ATOM 626 C C . PRO A 1 72 ? -0.850 3.128 -14.546 1.00 93.31 72 PRO A C 1
ATOM 628 O O . PRO A 1 72 ? -1.667 3.975 -14.898 1.00 93.31 72 PRO A O 1
ATOM 631 N N . VAL A 1 73 ? 0.224 3.417 -13.821 1.00 93.75 73 VAL A N 1
ATOM 632 C CA . VAL A 1 73 ? 0.613 4.761 -13.390 1.00 93.75 73 VAL A CA 1
ATOM 633 C C . VAL A 1 73 ? 2.074 4.959 -13.772 1.00 93.75 73 VAL A C 1
ATOM 635 O O . VAL A 1 73 ? 2.868 4.046 -13.579 1.00 93.75 73 VAL A O 1
ATOM 638 N N . ASP A 1 74 ? 2.454 6.120 -14.292 1.00 90.94 74 ASP A N 1
ATOM 639 C CA . ASP A 1 74 ? 3.835 6.339 -14.744 1.00 90.94 74 ASP A CA 1
ATOM 640 C C . ASP A 1 74 ? 4.825 6.474 -13.573 1.00 90.94 74 ASP A C 1
ATOM 642 O O . ASP A 1 74 ? 5.944 5.970 -13.641 1.00 90.94 74 ASP A O 1
ATOM 646 N N . ASP A 1 75 ? 4.404 7.097 -12.468 1.00 92.88 75 ASP A N 1
ATOM 647 C CA . ASP A 1 75 ? 5.219 7.361 -11.273 1.00 92.88 75 ASP A CA 1
ATOM 648 C C . ASP A 1 75 ? 4.952 6.376 -10.119 1.00 92.88 75 ASP A C 1
ATOM 650 O O . ASP A 1 75 ? 5.202 6.671 -8.946 1.00 92.88 75 ASP A O 1
ATOM 654 N N . GLY A 1 76 ? 4.410 5.196 -10.431 1.00 92.25 76 GLY A N 1
ATOM 655 C CA . GLY A 1 76 ? 4.006 4.237 -9.411 1.00 92.25 76 GLY A CA 1
ATOM 656 C C . GLY A 1 76 ? 5.187 3.642 -8.631 1.00 92.25 76 GLY A C 1
ATOM 657 O O . GLY A 1 76 ? 6.243 3.311 -9.169 1.00 92.25 76 GLY A O 1
ATOM 658 N N . THR A 1 77 ? 4.993 3.440 -7.332 1.00 93.88 77 THR A N 1
ATOM 659 C CA . THR A 1 77 ? 6.015 2.936 -6.410 1.00 93.88 77 THR A CA 1
ATOM 660 C C . THR A 1 77 ? 6.203 1.422 -6.509 1.00 93.88 77 THR A C 1
ATOM 662 O O . THR A 1 77 ? 7.262 0.912 -6.146 1.00 93.88 77 THR A O 1
ATOM 665 N N . PHE A 1 78 ? 5.186 0.684 -6.970 1.00 92.50 78 PHE A N 1
ATOM 666 C CA . PHE A 1 78 ? 5.225 -0.774 -7.131 1.00 92.50 78 PHE A CA 1
ATOM 667 C C . PHE A 1 78 ? 5.081 -1.129 -8.610 1.00 92.50 78 PHE A C 1
ATOM 669 O O . PHE A 1 78 ? 4.340 -0.468 -9.340 1.00 92.50 78 PHE A O 1
ATOM 676 N N . THR A 1 79 ? 5.749 -2.203 -9.032 1.00 92.56 79 THR A N 1
ATOM 677 C CA . THR A 1 79 ? 5.784 -2.656 -10.428 1.00 92.56 79 THR A CA 1
ATOM 678 C C . THR A 1 79 ? 5.259 -4.077 -10.546 1.00 92.56 79 THR A C 1
ATOM 680 O O . THR A 1 79 ? 5.675 -4.963 -9.799 1.00 92.56 79 THR A O 1
ATOM 683 N N . PHE A 1 80 ? 4.383 -4.302 -11.519 1.00 93.06 80 PHE A N 1
ATOM 684 C CA . PHE A 1 80 ? 3.940 -5.629 -11.918 1.00 93.06 80 PHE A CA 1
ATOM 685 C C . PHE A 1 80 ? 4.726 -6.088 -13.149 1.00 93.06 80 PHE A C 1
ATOM 687 O O . PHE A 1 80 ? 4.930 -5.306 -14.077 1.00 93.06 80 PHE A O 1
ATOM 694 N N . TYR A 1 81 ? 5.154 -7.351 -13.164 1.00 94.00 81 TYR A N 1
ATOM 695 C CA . TYR A 1 81 ? 5.928 -7.945 -14.256 1.00 94.00 81 TYR A CA 1
ATOM 696 C C . TYR A 1 81 ? 5.235 -9.207 -14.766 1.00 94.00 81 TYR A C 1
ATOM 698 O O . TYR A 1 81 ? 4.862 -10.079 -13.984 1.00 94.00 81 TYR A O 1
ATOM 706 N N . ILE A 1 82 ? 5.121 -9.327 -16.084 1.00 95.50 82 ILE A N 1
ATOM 707 C CA . ILE A 1 82 ? 4.712 -10.542 -16.782 1.00 95.50 82 ILE A CA 1
ATOM 708 C C . ILE A 1 82 ? 5.932 -11.053 -17.536 1.00 95.50 82 ILE A C 1
ATOM 710 O O . ILE A 1 82 ? 6.448 -10.374 -18.423 1.00 95.50 82 ILE A O 1
ATOM 714 N N . ALA A 1 83 ? 6.371 -12.262 -17.201 1.00 96.88 83 ALA A N 1
ATOM 715 C CA . ALA A 1 83 ? 7.479 -12.931 -17.864 1.00 96.88 83 ALA A CA 1
ATOM 716 C C . ALA A 1 83 ? 7.096 -14.366 -18.235 1.00 96.88 83 ALA A C 1
ATOM 718 O O . ALA A 1 83 ? 6.274 -14.999 -17.572 1.00 96.88 83 ALA A O 1
ATOM 719 N N . ARG A 1 84 ? 7.705 -14.880 -19.300 1.00 97.31 84 ARG A N 1
ATOM 720 C CA . ARG A 1 84 ? 7.487 -16.229 -19.822 1.00 97.31 84 ARG A CA 1
ATOM 721 C C . ARG A 1 84 ? 8.797 -16.999 -19.780 1.00 97.31 84 ARG A C 1
ATOM 723 O O . ARG A 1 84 ? 9.825 -16.473 -20.190 1.00 97.31 84 ARG A O 1
ATOM 730 N N . LYS A 1 85 ? 8.778 -18.238 -19.292 1.00 96.62 85 LYS A N 1
ATOM 731 C CA . LYS A 1 85 ? 9.967 -19.096 -19.334 1.00 96.62 85 LYS A CA 1
ATOM 732 C C . LYS A 1 85 ? 10.273 -19.446 -20.790 1.00 96.62 85 LYS A C 1
ATOM 734 O O . LYS A 1 85 ? 9.357 -19.817 -21.526 1.00 96.62 85 LYS A O 1
ATOM 739 N N . ARG A 1 86 ? 11.530 -19.301 -21.203 1.00 91.88 86 ARG A N 1
ATOM 740 C CA . ARG A 1 86 ? 11.969 -19.752 -22.526 1.00 91.88 86 ARG A CA 1
ATOM 741 C C . ARG A 1 86 ? 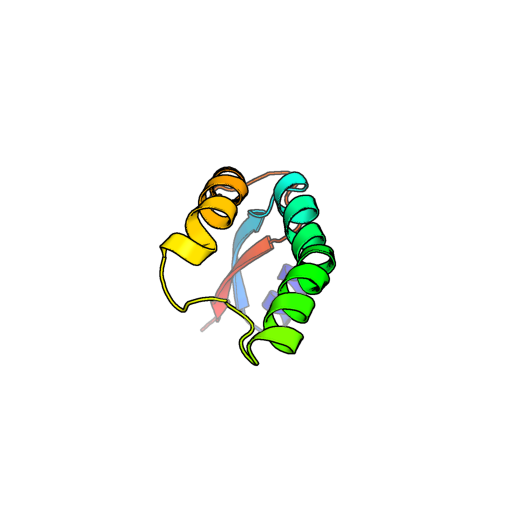11.891 -21.289 -22.578 1.00 91.88 86 ARG A C 1
ATOM 743 O O . ARG A 1 86 ? 12.061 -21.915 -21.527 1.00 91.88 86 ARG A O 1
ATOM 750 N N . PRO A 1 87 ? 11.547 -21.866 -23.740 1.00 83.38 87 PRO A N 1
ATOM 751 C CA . PRO A 1 87 ? 11.472 -23.314 -23.914 1.00 83.38 87 PRO A CA 1
ATOM 752 C C . PRO A 1 87 ? 12.804 -24.009 -23.610 1.00 83.38 87 PRO A C 1
ATOM 754 O O . PRO A 1 87 ? 13.865 -23.370 -23.800 1.00 83.38 87 PRO A O 1
#

Foldseek 3Di:
DVQVVQVVVQKHWDDKFAFQAPVLVVVVVVVVVVQVVLVVCCVVPVHSFVDPDCVSCVVVCVVNVVRDTRDGDHRHPDMDTDIGHHD

Sequence (87 aa):
MWEKRLNDAGFEMVRWWHYFSPSAMRVLEWGHYFGLPSLIAHVLTRKWLLAPTRWNLRFTERFVRKYASVEPVDDGTFTFYIARKRP

pLDDT: mean 93.16, std 3.04, range [79.31, 97.44]